Protein AF-A0A929K4E4-F1 (afdb_monomer_lite)

pLDDT: mean 89.94, std 6.35, range [66.62, 95.94]

Secondary structure (DSSP, 8-state):
----PPPPHHHHHHHHHHHHH-TTS-HHHHHHHHHHHHHT-----S-HHHHHHHHHTT---

Structure (mmCIF, N/CA/C/O backbone):
data_AF-A0A929K4E4-F1
#
_entry.id   AF-A0A929K4E4-F1
#
loop_
_atom_site.group_PDB
_atom_site.id
_atom_site.type_symbol
_atom_site.label_atom_id
_atom_site.label_alt_id
_atom_site.label_comp_id
_atom_site.label_asym_id
_atom_site.label_entity_id
_atom_site.label_seq_id
_atom_site.pdbx_PDB_ins_code
_atom_site.Cartn_x
_atom_site.Cartn_y
_atom_site.Cartn_z
_atom_site.occupancy
_atom_site.B_iso_or_equiv
_atom_site.auth_seq_id
_atom_site.auth_comp_id
_atom_site.auth_asym_id
_atom_site.auth_atom_id
_atom_site.pdbx_PDB_model_num
ATOM 1 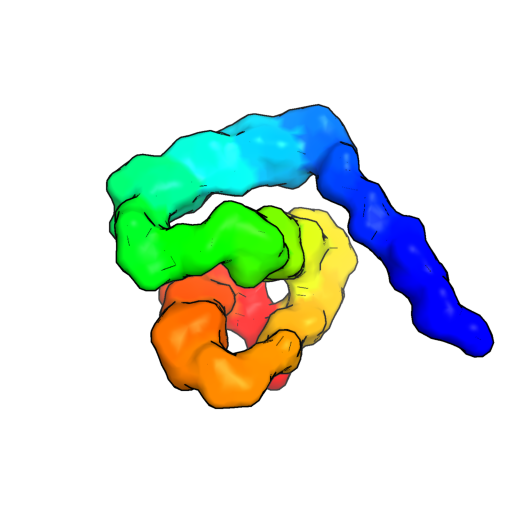N N . MET A 1 1 ? 4.994 19.372 -15.066 1.00 67.12 1 MET A N 1
ATOM 2 C CA . MET A 1 1 ? 5.145 19.358 -13.594 1.00 67.12 1 MET A CA 1
ATOM 3 C C . MET A 1 1 ? 4.372 18.168 -13.072 1.00 67.12 1 MET A C 1
ATOM 5 O O . MET A 1 1 ? 3.289 17.927 -13.588 1.00 67.12 1 MET A O 1
ATOM 9 N N . ALA A 1 2 ? 4.928 17.413 -12.127 1.00 77.38 2 ALA A N 1
ATOM 10 C CA . ALA A 1 2 ? 4.157 16.388 -11.432 1.00 77.38 2 ALA A CA 1
ATOM 11 C C . ALA A 1 2 ? 3.167 17.074 -10.479 1.00 77.38 2 ALA A C 1
ATOM 13 O O . ALA A 1 2 ? 3.534 18.042 -9.810 1.00 77.38 2 ALA A O 1
ATOM 14 N N . GLU A 1 3 ? 1.924 16.605 -10.457 1.00 86.00 3 GLU A N 1
ATOM 15 C CA . GLU A 1 3 ? 0.923 17.054 -9.494 1.00 86.00 3 GLU A CA 1
ATOM 16 C C . GLU A 1 3 ? 1.249 16.465 -8.117 1.00 86.00 3 GLU A C 1
ATOM 18 O O . GLU A 1 3 ? 1.518 15.268 -7.992 1.00 86.00 3 GLU A O 1
ATOM 23 N N . LEU A 1 4 ? 1.258 17.306 -7.080 1.00 86.69 4 LEU A N 1
ATOM 24 C CA . LEU A 1 4 ? 1.417 16.831 -5.711 1.00 86.69 4 LEU A CA 1
ATOM 25 C C . LEU A 1 4 ? 0.080 16.274 -5.230 1.00 86.69 4 LEU A C 1
ATOM 27 O O . LEU A 1 4 ? -0.865 17.027 -5.002 1.00 86.69 4 LEU A O 1
ATOM 31 N N . ILE A 1 5 ? 0.027 14.963 -5.030 1.00 87.00 5 ILE A N 1
ATOM 32 C CA . ILE A 1 5 ? -1.145 14.310 -4.459 1.00 87.00 5 ILE A CA 1
ATOM 33 C C . ILE A 1 5 ? -1.035 14.316 -2.935 1.00 87.00 5 ILE A C 1
ATOM 35 O O . ILE A 1 5 ? -0.044 13.858 -2.368 1.00 87.00 5 ILE A O 1
ATOM 39 N N . THR A 1 6 ? -2.074 14.821 -2.272 1.00 89.88 6 THR A N 1
ATOM 40 C CA . THR A 1 6 ? -2.234 14.739 -0.819 1.00 89.88 6 THR A CA 1
ATOM 41 C C . THR A 1 6 ? -3.189 13.611 -0.440 1.00 89.88 6 THR A C 1
ATOM 43 O O . THR A 1 6 ? -4.091 13.237 -1.199 1.00 89.88 6 THR A O 1
ATOM 46 N N . VAL A 1 7 ? -2.971 13.059 0.752 1.00 91.12 7 VAL A N 1
ATOM 47 C CA . VAL A 1 7 ? -3.790 11.990 1.329 1.00 91.12 7 VAL A CA 1
ATOM 48 C C . VAL A 1 7 ? -5.052 12.601 1.942 1.00 91.12 7 VAL A C 1
ATOM 50 O O . VAL A 1 7 ? -4.975 13.568 2.699 1.00 91.12 7 VAL A O 1
ATOM 53 N N . SER A 1 8 ? -6.213 12.043 1.613 1.00 93.88 8 SER A N 1
ATOM 54 C CA . SER A 1 8 ? -7.505 12.410 2.203 1.00 93.88 8 SER A CA 1
ATOM 55 C C . SER A 1 8 ? -7.715 11.763 3.577 1.00 93.88 8 SER A C 1
ATOM 57 O O . SER A 1 8 ? -7.028 10.814 3.951 1.00 93.88 8 SER A O 1
ATOM 59 N N . GLU A 1 9 ? -8.713 12.222 4.337 1.00 93.56 9 GLU A N 1
ATOM 60 C CA . GLU A 1 9 ? -9.050 11.603 5.628 1.00 93.56 9 GLU A CA 1
ATOM 61 C C . GLU A 1 9 ? -9.473 10.131 5.503 1.00 93.56 9 GLU A C 1
ATOM 63 O O . GLU A 1 9 ? -9.171 9.327 6.387 1.00 93.56 9 GLU A O 1
ATOM 68 N N . GLU A 1 10 ? -10.166 9.757 4.422 1.00 93.12 10 GLU A N 1
ATOM 69 C CA . GLU A 1 10 ? -10.560 8.363 4.191 1.00 93.12 10 GLU A CA 1
ATOM 70 C C . GLU A 1 10 ? -9.328 7.481 3.968 1.00 93.12 10 GLU A C 1
ATOM 72 O O . GLU A 1 10 ? -9.178 6.432 4.599 1.00 93.12 10 GLU A O 1
ATOM 77 N N . GLU A 1 11 ? -8.413 7.937 3.115 1.00 94.44 11 GLU A N 1
ATOM 78 C CA . GLU A 1 11 ? -7.152 7.248 2.848 1.00 94.44 11 GLU A CA 1
ATOM 79 C C . GLU A 1 11 ? -6.297 7.172 4.116 1.00 94.44 11 GLU A C 1
ATOM 81 O O . GLU A 1 11 ? -5.735 6.123 4.422 1.00 94.44 11 GLU A O 1
ATOM 86 N N . GLN A 1 12 ? -6.284 8.221 4.939 1.00 92.19 12 GLN A N 1
ATOM 87 C CA . GLN A 1 12 ? -5.578 8.205 6.217 1.00 92.19 12 GLN A CA 1
ATOM 88 C C . GLN A 1 12 ? -6.117 7.124 7.169 1.00 92.19 12 GLN A C 1
ATOM 90 O O . GLN A 1 12 ? -5.344 6.467 7.872 1.00 92.19 12 GLN A O 1
ATOM 95 N N . ARG A 1 13 ? -7.438 6.905 7.199 1.00 92.12 13 ARG A N 1
ATOM 96 C CA . ARG A 1 13 ? -8.051 5.834 8.004 1.00 92.12 13 ARG A CA 1
ATOM 97 C C . ARG A 1 13 ? -7.682 4.453 7.479 1.00 92.12 13 ARG A C 1
ATOM 99 O O . ARG A 1 13 ? -7.438 3.549 8.275 1.00 92.12 13 ARG A O 1
ATOM 106 N N . GLU A 1 14 ? -7.632 4.282 6.163 1.00 90.50 14 GLU A N 1
ATOM 107 C CA . GLU A 1 14 ? -7.241 3.007 5.560 1.00 90.50 14 GLU A CA 1
ATOM 108 C C . GLU A 1 14 ? -5.757 2.701 5.802 1.00 90.50 14 GLU A C 1
ATOM 110 O O . GLU A 1 14 ? -5.412 1.587 6.196 1.00 90.50 14 GLU A O 1
ATOM 115 N N . TYR A 1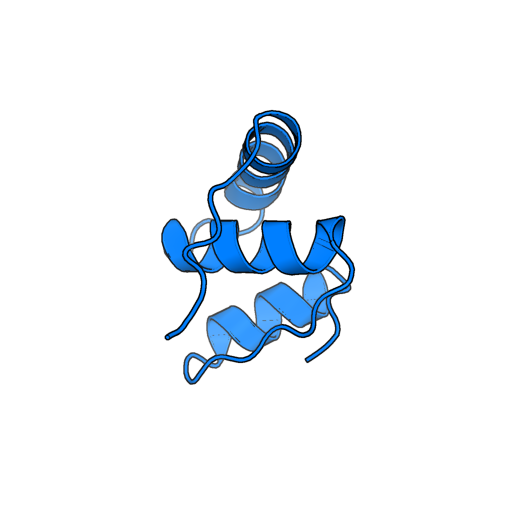 15 ? -4.893 3.714 5.704 1.00 90.88 15 TYR A N 1
ATOM 116 C CA . TYR A 1 15 ? -3.487 3.630 6.100 1.00 90.88 15 TYR A CA 1
ATOM 117 C C . TYR A 1 15 ? -3.325 3.062 7.514 1.00 90.88 15 TYR A C 1
ATOM 119 O O . TYR A 1 15 ? -2.52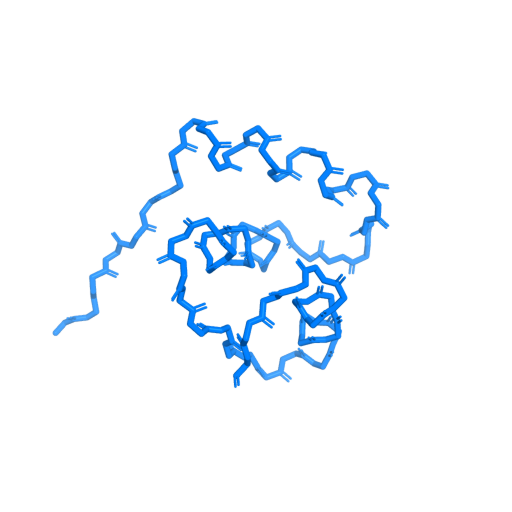7 2.146 7.711 1.00 90.88 15 TYR A O 1
ATOM 127 N N . LEU A 1 16 ? -4.101 3.543 8.493 1.00 88.69 16 LEU A N 1
ATOM 128 C CA . LEU A 1 16 ? -4.006 3.055 9.872 1.00 88.69 16 LEU A CA 1
ATOM 129 C C . LEU A 1 16 ? -4.331 1.557 9.985 1.00 88.69 16 LEU A C 1
ATOM 131 O O . LEU A 1 16 ? -3.632 0.848 10.705 1.00 88.69 16 LEU A O 1
ATOM 135 N N . LYS A 1 17 ? -5.309 1.051 9.222 1.00 87.38 17 LYS A N 1
ATOM 136 C CA . LYS A 1 17 ? -5.658 -0.382 9.200 1.00 87.38 17 LYS A CA 1
ATOM 137 C C . LYS A 1 17 ? -4.559 -1.247 8.582 1.00 87.38 17 LYS A C 1
ATOM 139 O O . LYS A 1 17 ? -4.308 -2.360 9.041 1.00 87.38 17 LYS A O 1
ATOM 144 N N . ILE A 1 18 ? -3.921 -0.764 7.515 1.00 82.88 18 ILE A N 1
ATOM 145 C CA . ILE A 1 18 ? -2.867 -1.504 6.803 1.00 82.88 18 ILE A CA 1
ATOM 146 C C . ILE A 1 18 ? -1.552 -1.460 7.590 1.00 82.88 18 ILE A C 1
ATOM 148 O O . ILE A 1 18 ? -0.811 -2.446 7.616 1.00 82.88 18 ILE A O 1
ATOM 152 N N . LYS A 1 19 ? -1.277 -0.354 8.290 1.00 85.25 19 LYS A N 1
ATOM 153 C CA . LYS A 1 19 ? -0.057 -0.161 9.083 1.00 85.25 19 LYS A CA 1
ATOM 154 C C . LYS A 1 19 ? 0.126 -1.251 10.136 1.00 85.25 19 LYS A C 1
ATOM 156 O O . LYS A 1 19 ? 1.238 -1.746 10.304 1.00 85.25 19 LYS A O 1
ATOM 161 N N . GLU A 1 20 ? -0.951 -1.658 10.804 1.00 79.75 20 GLU A N 1
ATOM 162 C CA . GLU A 1 20 ? -0.912 -2.732 11.806 1.00 79.75 20 GLU A CA 1
ATOM 163 C C . GLU A 1 20 ? -0.534 -4.091 11.198 1.00 79.75 20 GLU A C 1
ATOM 165 O O . GLU A 1 20 ? 0.120 -4.903 11.849 1.00 79.75 20 GLU A O 1
ATOM 170 N N . LYS A 1 21 ? -0.876 -4.321 9.924 1.00 79.25 21 LYS A N 1
ATOM 171 C CA . LYS A 1 21 ? -0.575 -5.566 9.201 1.00 79.25 21 LYS A CA 1
ATOM 172 C C . LYS A 1 21 ? 0.831 -5.586 8.591 1.00 79.25 21 LYS A C 1
ATOM 174 O O . LYS A 1 21 ? 1.399 -6.661 8.404 1.00 79.25 21 LYS A O 1
ATOM 179 N N . HIS A 1 22 ? 1.411 -4.419 8.297 1.00 75.50 22 HIS A N 1
ATOM 180 C CA . HIS A 1 22 ? 2.664 -4.288 7.541 1.00 75.50 22 HIS A CA 1
ATOM 181 C C . HIS A 1 22 ? 3.686 -3.360 8.217 1.00 75.50 22 HIS A C 1
ATOM 183 O O . HIS A 1 22 ? 4.216 -2.435 7.604 1.00 75.50 22 HIS A O 1
ATOM 189 N N . ALA A 1 23 ? 4.046 -3.657 9.469 1.00 66.62 23 ALA A N 1
ATOM 190 C CA . ALA A 1 23 ? 4.943 -2.843 10.304 1.00 66.62 23 ALA A CA 1
ATOM 191 C C . ALA A 1 23 ? 6.383 -2.623 9.768 1.00 66.62 23 ALA A C 1
ATOM 193 O O . ALA A 1 23 ? 7.172 -1.935 10.410 1.00 66.62 23 ALA A O 1
ATOM 194 N N . LYS A 1 24 ? 6.759 -3.210 8.621 1.00 79.12 24 LYS A N 1
ATOM 195 C CA . LYS A 1 24 ? 8.114 -3.140 8.035 1.00 79.12 24 LYS A CA 1
ATOM 196 C C . LYS A 1 24 ? 8.240 -2.199 6.822 1.00 79.12 24 LYS A C 1
ATOM 198 O O . LYS A 1 24 ? 9.299 -2.201 6.201 1.00 79.12 24 LYS A O 1
ATOM 203 N N . ILE A 1 25 ? 7.191 -1.450 6.470 1.00 84.88 25 ILE A N 1
ATOM 204 C CA . ILE A 1 25 ? 7.163 -0.497 5.342 1.00 84.88 25 ILE A CA 1
ATOM 205 C C . ILE A 1 25 ? 7.202 0.947 5.860 1.00 84.88 25 ILE A C 1
ATOM 207 O O . ILE A 1 25 ? 6.649 1.247 6.922 1.00 84.88 25 ILE A O 1
ATOM 211 N N . GLY A 1 26 ? 7.857 1.844 5.117 1.00 88.38 26 GLY A N 1
ATOM 212 C CA . GLY A 1 26 ? 7.908 3.263 5.455 1.00 88.38 26 GLY A CA 1
ATOM 213 C C . GLY A 1 26 ? 6.540 3.941 5.331 1.00 88.38 26 GLY A C 1
ATOM 214 O O . GLY A 1 26 ? 5.724 3.580 4.487 1.00 88.38 26 GLY A O 1
ATOM 215 N N . LYS A 1 27 ? 6.289 4.974 6.146 1.00 90.38 27 LYS A N 1
ATOM 216 C CA . LYS A 1 27 ? 5.012 5.713 6.142 1.00 90.38 27 LYS A CA 1
ATOM 217 C C . LYS A 1 27 ? 4.605 6.175 4.733 1.00 90.38 27 LYS A C 1
ATOM 219 O O . LYS A 1 27 ? 3.495 5.879 4.311 1.00 90.38 27 LYS A O 1
ATOM 224 N N . GLY A 1 28 ? 5.508 6.847 4.013 1.00 91.12 28 GLY A N 1
ATOM 225 C CA . GLY A 1 28 ? 5.205 7.414 2.692 1.00 91.12 28 GLY A CA 1
ATOM 226 C C . GLY A 1 28 ? 4.931 6.360 1.616 1.00 91.12 28 GLY A C 1
ATOM 227 O O . GLY A 1 28 ? 4.092 6.571 0.744 1.00 91.12 28 GLY A O 1
ATOM 228 N N . GLU A 1 29 ? 5.580 5.198 1.699 1.00 92.25 29 GLU A N 1
ATOM 229 C CA . GLU A 1 29 ? 5.294 4.070 0.807 1.00 92.25 29 GLU A CA 1
ATOM 230 C C . GLU A 1 29 ? 3.898 3.515 1.081 1.00 92.25 29 GLU A C 1
ATOM 232 O O . GLU A 1 29 ? 3.123 3.309 0.153 1.00 92.25 29 GLU A O 1
ATOM 237 N N . LEU A 1 30 ? 3.550 3.326 2.357 1.00 92.75 30 LEU A N 1
ATOM 238 C CA . LEU A 1 30 ? 2.233 2.829 2.742 1.00 92.75 30 LEU A CA 1
ATOM 239 C C . LEU A 1 30 ? 1.119 3.806 2.335 1.00 92.75 30 LEU A C 1
ATOM 241 O O . LEU A 1 30 ? 0.089 3.377 1.826 1.00 92.75 30 LEU A O 1
ATOM 245 N N . GLU A 1 31 ? 1.334 5.110 2.531 1.00 93.81 31 GLU A N 1
ATOM 246 C CA . GLU A 1 31 ? 0.412 6.163 2.083 1.00 93.81 31 GLU A CA 1
ATOM 247 C C . GLU A 1 31 ? 0.231 6.124 0.561 1.00 93.81 31 GLU A C 1
ATOM 249 O O . GLU A 1 31 ? -0.898 6.147 0.078 1.00 93.81 31 GLU A O 1
ATOM 254 N N . SER A 1 32 ? 1.323 5.970 -0.191 1.00 94.38 32 SER A N 1
ATOM 255 C CA . SER A 1 32 ? 1.275 5.857 -1.654 1.00 94.38 32 SER A CA 1
ATOM 256 C C . SER A 1 32 ? 0.497 4.617 -2.110 1.00 94.38 32 SER A C 1
ATOM 258 O O . SER A 1 32 ? -0.343 4.712 -3.000 1.00 94.38 32 SER A O 1
ATOM 260 N N . ILE A 1 33 ? 0.712 3.465 -1.464 1.00 94.25 33 ILE A N 1
ATOM 261 C CA . ILE A 1 33 ? -0.030 2.226 -1.748 1.00 94.25 33 ILE A CA 1
ATOM 262 C C . ILE A 1 33 ? -1.529 2.422 -1.499 1.00 94.25 33 ILE A C 1
ATOM 264 O O . ILE A 1 33 ? -2.346 2.002 -2.315 1.00 94.25 33 ILE A O 1
ATOM 268 N N . VAL A 1 34 ? -1.902 3.071 -0.392 1.00 95.00 34 VAL A N 1
ATOM 269 C CA . VAL A 1 34 ? -3.309 3.334 -0.053 1.00 95.00 34 VAL A CA 1
ATOM 270 C C . VAL A 1 34 ? -3.969 4.249 -1.078 1.00 95.00 34 VAL A C 1
ATOM 272 O O . VAL A 1 34 ? -5.096 3.978 -1.492 1.00 95.00 34 VAL A O 1
ATOM 275 N N . VAL A 1 35 ? -3.277 5.306 -1.507 1.00 95.50 35 VAL A N 1
ATOM 276 C CA . VAL A 1 35 ? -3.772 6.203 -2.558 1.00 95.50 35 VAL A CA 1
ATOM 277 C C . VAL A 1 35 ? -4.002 5.421 -3.851 1.00 95.50 35 VAL A C 1
ATOM 279 O O . VAL A 1 35 ? -5.082 5.517 -4.431 1.00 95.50 35 V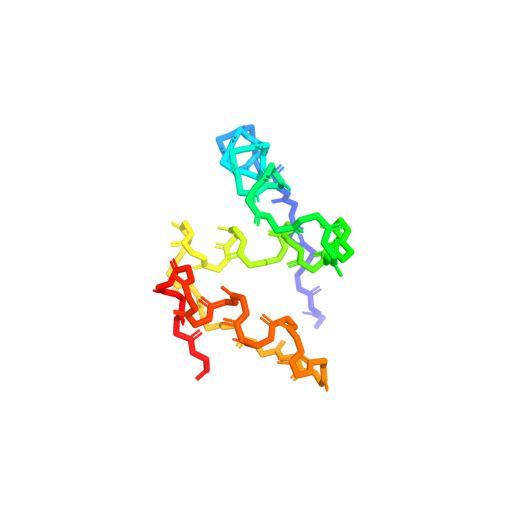AL A O 1
ATOM 282 N N . CYS A 1 36 ? -3.041 4.594 -4.275 1.00 95.56 36 CYS A N 1
ATOM 283 C CA . CYS A 1 36 ? -3.197 3.760 -5.467 1.00 95.56 36 CYS A CA 1
ATOM 284 C C . CYS A 1 36 ? -4.381 2.792 -5.345 1.00 95.56 36 CYS A C 1
ATOM 286 O O . CYS A 1 36 ? -5.196 2.706 -6.261 1.00 95.56 36 CYS A O 1
ATOM 288 N N . LEU A 1 37 ? -4.537 2.143 -4.188 1.00 94.00 37 LEU A N 1
ATOM 289 C CA . LEU A 1 37 ? -5.653 1.241 -3.908 1.00 94.00 37 LEU A CA 1
ATOM 290 C C . LEU A 1 37 ? -7.012 1.945 -4.009 1.00 94.00 37 LEU A C 1
ATOM 292 O O . LEU A 1 37 ? -7.945 1.416 -4.608 1.00 94.00 37 LEU A O 1
ATOM 296 N N . LYS A 1 38 ? -7.143 3.124 -3.394 1.00 94.44 38 LYS A N 1
ATOM 297 C CA . LYS A 1 38 ? -8.422 3.838 -3.283 1.00 94.44 38 LYS A CA 1
ATOM 298 C C . LYS A 1 38 ? -8.805 4.586 -4.548 1.00 94.44 38 LYS A C 1
ATOM 300 O O . LYS A 1 38 ? -9.991 4.691 -4.847 1.00 94.44 38 LYS A O 1
ATOM 305 N N . ARG A 1 39 ? -7.817 5.094 -5.284 1.00 94.56 39 ARG A N 1
ATOM 306 C CA . ARG A 1 39 ? -8.033 5.884 -6.504 1.00 94.56 39 ARG A CA 1
ATOM 307 C C . ARG A 1 39 ? -7.901 5.066 -7.789 1.00 94.56 39 ARG A C 1
ATOM 309 O O . ARG A 1 39 ? -8.114 5.616 -8.862 1.00 94.56 39 ARG A O 1
ATOM 316 N N . GLY A 1 40 ? -7.582 3.773 -7.689 1.00 93.25 40 GLY A N 1
ATOM 317 C CA . GLY A 1 40 ? -7.429 2.888 -8.847 1.00 93.25 40 GLY A CA 1
ATOM 318 C C . GLY A 1 40 ? -6.211 3.234 -9.703 1.00 93.25 40 GLY A C 1
ATOM 319 O O . GLY A 1 40 ? -6.266 3.123 -10.925 1.00 93.25 40 GLY A O 1
ATOM 320 N N . TYR A 1 41 ? -5.131 3.707 -9.078 1.00 94.62 41 TYR A N 1
ATOM 321 C CA . TYR A 1 41 ? -3.874 3.976 -9.775 1.00 94.62 41 TYR A CA 1
ATOM 322 C C . TYR A 1 41 ? -2.949 2.762 -9.735 1.00 94.62 41 TYR A C 1
ATOM 324 O O . TYR A 1 41 ? -3.005 1.949 -8.812 1.00 94.62 41 TYR A O 1
ATOM 332 N N . LEU A 1 42 ? -2.035 2.703 -10.704 1.00 95.25 42 LEU A N 1
ATOM 333 C CA . LEU A 1 42 ? -0.908 1.775 -10.683 1.00 95.25 42 LEU A CA 1
ATOM 334 C C . LEU A 1 42 ? 0.100 2.189 -9.608 1.00 95.25 42 LEU A C 1
ATOM 336 O O . LEU A 1 42 ? 0.363 3.380 -9.408 1.00 95.25 42 LEU A O 1
ATOM 340 N N . PHE A 1 43 ? 0.682 1.208 -8.928 1.00 95.94 43 PHE A N 1
ATOM 341 C CA . PHE A 1 43 ? 1.744 1.419 -7.957 1.00 95.94 43 PHE A CA 1
ATOM 342 C C . PHE A 1 43 ? 3.088 0.959 -8.511 1.00 95.94 43 PHE A C 1
ATOM 344 O O . PHE A 1 43 ? 3.328 -0.229 -8.688 1.00 95.94 43 PHE A O 1
ATOM 351 N N . SER A 1 44 ? 4.019 1.897 -8.674 1.00 94.06 44 SER A N 1
ATOM 352 C CA . SER A 1 44 ? 5.383 1.601 -9.107 1.00 94.06 44 SER A CA 1
ATOM 353 C C . SER A 1 44 ? 6.395 2.044 -8.055 1.00 94.06 44 SER A C 1
ATOM 355 O O . SER A 1 44 ? 6.273 3.118 -7.467 1.00 94.06 44 SER A O 1
ATOM 357 N N . SER A 1 45 ? 7.404 1.211 -7.803 1.00 93.69 45 SER A N 1
ATOM 358 C CA . SER A 1 45 ? 8.486 1.493 -6.859 1.00 93.69 45 SER A CA 1
ATOM 359 C C . SER A 1 45 ? 9.739 0.700 -7.223 1.00 93.69 45 SER A C 1
ATOM 361 O O . SER A 1 45 ? 9.658 -0.400 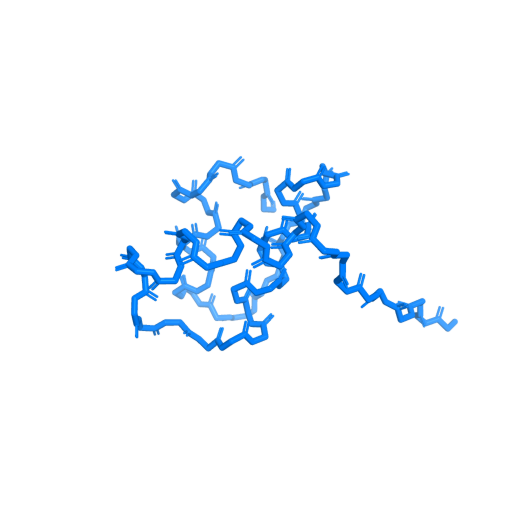-7.769 1.00 93.69 45 SER A O 1
ATOM 363 N N . PHE A 1 46 ? 10.909 1.237 -6.874 1.00 93.38 46 PHE A N 1
ATOM 364 C CA . PHE A 1 46 ? 12.169 0.491 -6.911 1.00 93.38 46 PHE A CA 1
ATOM 365 C C . PHE A 1 46 ? 12.364 -0.396 -5.668 1.00 93.38 46 PHE A C 1
ATOM 367 O O . PHE A 1 46 ? 13.213 -1.291 -5.679 1.00 93.38 46 PHE A O 1
ATOM 374 N N . ASP A 1 47 ? 11.578 -0.189 -4.604 1.00 92.19 47 ASP A N 1
ATOM 375 C CA . ASP A 1 47 ? 11.603 -1.038 -3.414 1.00 92.19 47 ASP A CA 1
ATOM 376 C C . ASP A 1 47 ? 10.751 -2.300 -3.631 1.00 92.19 47 ASP A C 1
ATOM 378 O O . ASP A 1 47 ? 9.519 -2.271 -3.716 1.00 92.19 47 ASP A O 1
ATOM 382 N N . LYS A 1 48 ? 11.425 -3.455 -3.668 1.00 92.38 48 LYS A N 1
ATOM 383 C CA . LYS A 1 48 ? 10.784 -4.767 -3.832 1.00 92.38 48 LYS A CA 1
ATOM 384 C C . LYS A 1 48 ? 9.789 -5.099 -2.717 1.00 92.38 48 LYS A C 1
ATOM 386 O O . LYS A 1 48 ? 8.808 -5.792 -2.978 1.00 92.38 48 LYS A O 1
ATOM 391 N N . LYS A 1 49 ? 10.027 -4.661 -1.478 1.00 91.25 49 LYS A N 1
ATOM 392 C CA . LYS A 1 49 ? 9.097 -4.882 -0.362 1.00 91.25 49 LYS A CA 1
ATOM 393 C C . LYS A 1 49 ? 7.828 -4.066 -0.551 1.00 91.25 49 LYS A C 1
ATOM 395 O O . LYS A 1 49 ? 6.750 -4.619 -0.348 1.00 91.25 49 LYS A O 1
ATOM 400 N N . ALA A 1 50 ? 7.945 -2.813 -0.987 1.00 92.94 50 ALA A N 1
ATOM 401 C CA . ALA A 1 50 ? 6.784 -1.982 -1.294 1.00 92.94 50 ALA A CA 1
ATOM 402 C C . ALA A 1 50 ? 5.933 -2.610 -2.407 1.00 92.94 50 ALA A C 1
ATOM 404 O O . ALA A 1 50 ? 4.726 -2.756 -2.233 1.00 92.94 50 ALA A O 1
ATOM 405 N N . LEU A 1 51 ? 6.563 -3.098 -3.484 1.00 94.69 51 LEU A N 1
ATOM 406 C CA . LEU A 1 51 ? 5.871 -3.830 -4.555 1.00 94.69 51 LEU A CA 1
ATOM 407 C C . LEU A 1 51 ? 5.147 -5.086 -4.039 1.00 94.69 51 LEU A C 1
ATOM 409 O O . LEU A 1 51 ? 3.996 -5.333 -4.393 1.00 94.69 51 LEU A O 1
ATOM 413 N N . MET A 1 52 ? 5.792 -5.880 -3.176 1.00 92.62 52 MET A N 1
ATOM 414 C CA . MET A 1 52 ? 5.157 -7.066 -2.587 1.00 92.62 52 MET A CA 1
ATOM 415 C C . MET A 1 52 ? 3.940 -6.706 -1.729 1.00 92.62 52 MET A C 1
ATOM 417 O O . MET A 1 52 ? 2.920 -7.389 -1.806 1.00 92.62 52 MET A O 1
ATOM 421 N N . VAL A 1 53 ? 4.028 -5.638 -0.933 1.00 91.50 53 VAL A N 1
ATOM 422 C CA . VAL A 1 53 ? 2.914 -5.178 -0.091 1.00 91.50 53 VAL A CA 1
ATOM 423 C C . VAL A 1 53 ? 1.783 -4.592 -0.932 1.00 91.50 53 VAL A C 1
ATOM 425 O O . VAL A 1 53 ? 0.624 -4.899 -0.660 1.00 91.50 53 VAL A O 1
ATOM 428 N N . ALA A 1 54 ? 2.093 -3.830 -1.983 1.00 93.56 54 ALA A N 1
ATOM 429 C CA . ALA A 1 54 ? 1.102 -3.315 -2.924 1.00 93.56 54 ALA A CA 1
ATOM 430 C C . ALA A 1 54 ? 0.311 -4.460 -3.576 1.00 93.56 54 ALA A C 1
ATOM 432 O O . ALA A 1 54 ? -0.918 -4.489 -3.493 1.00 93.56 54 ALA A O 1
ATOM 433 N N . LYS A 1 55 ? 1.014 -5.478 -4.094 1.00 93.56 55 LYS A N 1
ATOM 434 C CA . LYS A 1 55 ? 0.390 -6.674 -4.679 1.00 93.56 55 LYS A CA 1
ATOM 435 C C . LYS A 1 55 ? -0.470 -7.437 -3.674 1.00 93.56 55 LYS A C 1
ATOM 437 O O . LYS A 1 55 ? -1.583 -7.838 -3.996 1.00 93.56 55 LYS A O 1
ATOM 442 N N . ALA A 1 56 ? 0.032 -7.635 -2.452 1.00 91.19 56 ALA A N 1
ATOM 443 C CA . ALA A 1 56 ? -0.711 -8.305 -1.382 1.00 91.19 56 ALA A CA 1
ATOM 444 C C . ALA A 1 56 ? -1.956 -7.516 -0.938 1.00 91.19 56 ALA A C 1
ATOM 446 O O . ALA A 1 56 ? -2.916 -8.113 -0.457 1.00 91.19 56 ALA A O 1
ATOM 447 N N . SER A 1 57 ? -1.944 -6.195 -1.124 1.00 89.44 57 SER A N 1
ATOM 448 C CA . SER A 1 57 ? -3.071 -5.302 -0.834 1.00 89.44 57 SER A CA 1
ATOM 449 C C . SER A 1 57 ? -4.065 -5.192 -1.997 1.00 89.44 57 SER A C 1
ATOM 451 O O . SER A 1 57 ? -5.065 -4.494 -1.863 1.00 89.44 57 SER A O 1
ATOM 453 N N . GLY A 1 58 ? -3.816 -5.877 -3.121 1.00 92.38 58 GLY A N 1
ATOM 454 C CA . GLY A 1 58 ? -4.691 -5.874 -4.296 1.00 92.38 58 GLY A CA 1
ATOM 455 C C . GLY A 1 58 ? -4.497 -4.682 -5.233 1.00 92.38 58 GLY A C 1
ATOM 456 O O . GLY A 1 58 ? -5.377 -4.407 -6.041 1.00 92.38 58 GLY A O 1
ATOM 457 N N . VAL A 1 59 ? -3.372 -3.973 -5.129 1.00 94.69 59 VAL A N 1
ATOM 458 C CA . VAL A 1 59 ? -3.039 -2.853 -6.017 1.00 94.69 59 VAL A CA 1
ATOM 459 C C . VAL A 1 59 ? -2.358 -3.375 -7.281 1.00 94.69 59 VAL A C 1
ATOM 461 O O . VAL A 1 59 ? -1.493 -4.254 -7.210 1.00 94.69 59 VAL A O 1
ATOM 464 N N . GLU A 1 60 ? -2.742 -2.830 -8.433 1.00 93.44 60 GLU A N 1
ATOM 465 C CA . GLU A 1 60 ? -2.075 -3.091 -9.710 1.00 93.44 60 GLU A CA 1
ATOM 466 C C . GLU A 1 60 ? -0.694 -2.413 -9.756 1.00 93.44 60 GLU A C 1
ATOM 468 O O . GLU A 1 60 ? -0.501 -1.341 -9.182 1.00 93.44 60 GLU A O 1
ATOM 473 N N . ILE A 1 61 ? 0.279 -3.055 -10.410 1.00 88.81 61 ILE A N 1
ATOM 474 C CA . ILE A 1 61 ? 1.695 -2.640 -10.435 1.00 88.81 61 ILE A CA 1
ATOM 475 C C . ILE A 1 61 ? 2.090 -2.189 -11.833 1.00 88.81 61 ILE A C 1
ATOM 477 O O . ILE A 1 61 ? 1.847 -2.987 -12.766 1.00 88.81 61 ILE A O 1
#

Foldseek 3Di:
DDDDDDQDPVLVVV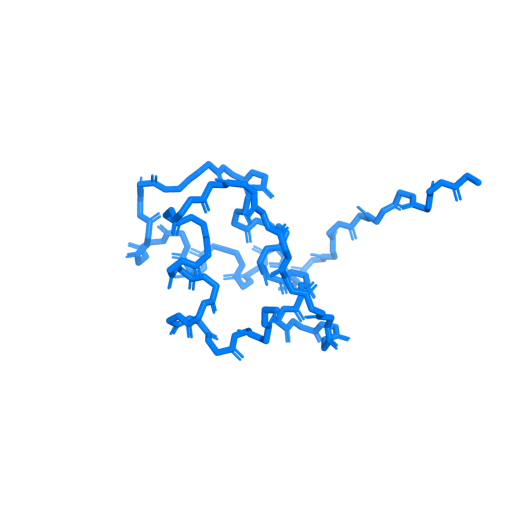LVVVCVVCVPDDSVLSSQLSCCVVVVHADDDPDPSSVVSSVVSVGHD

Sequence (61 aa):
MAELITVSEEEQREYLKIKEKHAKIGKGELESIVVCLKRGYLFSSFDKKALMVAKASGVEI

Radius of gyration: 10.81 Å; chains: 1; bounding box: 23×28×25 Å